Protein AF-A0ABD5DWM1-F1 (afdb_monomer_lite)

InterPro domains:
  IPR013563 Oligopeptide/dipeptide ABC transporter, C-terminal [PF08352] (6-38)
  IPR013563 Oligopeptide/dipeptide ABC transporter, C-terminal [TIGR01727] (5-58)
  IPR027417 P-loop containing nucleoside triphosphate hydrolase [G3DSA:3.40.50.300] (1-64)

Secondary structure (DSSP, 8-state):
-TTS------HHHHHHS--SHHHHHHHHTSPPTTTTTT-SS--PPPBTTBPPPTT-------SSS-S---SS-----EEEETTTTEEEEE-

Structure (mmCIF, N/CA/C/O backbone):
data_AF-A0ABD5DWM1-F1
#
_entry.id   AF-A0ABD5DWM1-F1
#
loop_
_atom_site.group_PDB
_atom_site.id
_atom_site.type_symbol
_atom_site.label_atom_id
_atom_site.label_alt_id
_atom_site.label_comp_id
_atom_site.label_asym_id
_atom_site.label_entity_id
_atom_site.label_seq_id
_atom_site.pdbx_PDB_ins_code
_atom_site.Cartn_x
_atom_site.Cartn_y
_atom_site.Cartn_z
_atom_site.occupancy
_atom_site.B_iso_or_equiv
_atom_site.auth_seq_id
_atom_site.auth_comp_id
_atom_site.auth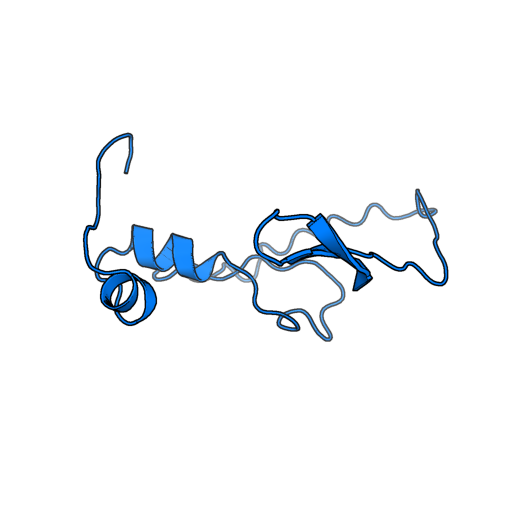_asym_id
_atom_site.auth_atom_id
_atom_site.pdbx_PDB_model_num
ATOM 1 N N . TYR A 1 1 ? -4.502 16.365 5.034 1.00 59.62 1 TYR A N 1
ATOM 2 C CA . TYR A 1 1 ? -3.948 16.941 3.802 1.00 59.62 1 TYR A CA 1
ATOM 3 C C . TYR A 1 1 ? -3.046 18.089 4.201 1.00 59.62 1 TYR A C 1
ATOM 5 O O . TYR A 1 1 ? -3.489 18.935 4.963 1.00 59.62 1 TYR A O 1
ATOM 13 N N . ARG A 1 2 ? -1.777 18.080 3.764 1.00 82.56 2 ARG A N 1
ATOM 14 C CA . ARG A 1 2 ? -0.764 19.082 4.166 1.00 82.56 2 ARG A CA 1
ATOM 15 C C . ARG A 1 2 ? -0.606 19.241 5.692 1.00 82.56 2 ARG A C 1
ATOM 17 O O . ARG A 1 2 ? -0.514 20.351 6.189 1.00 82.56 2 ARG A O 1
ATOM 24 N N . GLY A 1 3 ? -0.586 18.122 6.418 1.00 89.06 3 GLY A N 1
ATOM 25 C CA . GLY A 1 3 ? -0.438 18.103 7.881 1.00 89.06 3 GLY A CA 1
ATOM 26 C C . GLY A 1 3 ? -1.748 18.008 8.666 1.00 89.06 3 GLY A C 1
ATOM 27 O O . GLY A 1 3 ? -1.712 17.605 9.819 1.00 89.06 3 GLY A O 1
ATOM 28 N N . GLU A 1 4 ? -2.898 18.267 8.040 1.00 91.81 4 GLU A N 1
ATOM 29 C CA . GLU A 1 4 ? -4.199 18.212 8.725 1.00 91.81 4 GLU A CA 1
ATOM 30 C C . GLU A 1 4 ? -4.880 16.839 8.629 1.00 91.81 4 GLU A C 1
ATOM 32 O O . GLU A 1 4 ? -4.737 16.133 7.621 1.00 91.81 4 GLU A O 1
ATOM 37 N N . ALA A 1 5 ? -5.686 16.478 9.628 1.00 92.06 5 ALA A N 1
ATOM 38 C CA . ALA A 1 5 ? -6.619 15.356 9.516 1.00 92.06 5 ALA A CA 1
ATOM 39 C C . ALA A 1 5 ? -7.764 15.728 8.556 1.00 92.06 5 ALA A C 1
ATOM 41 O O . ALA A 1 5 ? -8.333 16.809 8.658 1.00 92.06 5 ALA A O 1
ATOM 42 N N . VAL A 1 6 ? -8.082 14.857 7.595 1.00 93.75 6 VAL A N 1
ATOM 43 C CA . VAL A 1 6 ? -9.104 15.132 6.556 1.00 93.75 6 VAL A CA 1
ATOM 44 C C . VAL A 1 6 ? -10.377 14.323 6.706 1.00 93.75 6 VAL A C 1
ATOM 46 O O . VAL A 1 6 ? -11.409 14.708 6.169 1.00 93.75 6 VAL A O 1
ATOM 49 N N . GLU A 1 7 ? -10.297 13.196 7.400 1.00 96.38 7 GLU A N 1
ATOM 50 C CA . GLU A 1 7 ? -11.418 12.303 7.630 1.00 96.38 7 GLU A CA 1
ATOM 51 C C . GLU A 1 7 ? -11.118 11.461 8.870 1.00 96.38 7 GLU A C 1
ATOM 53 O O . GLU A 1 7 ? -9.993 10.986 9.041 1.00 96.38 7 GLU A O 1
ATOM 58 N N . THR A 1 8 ? -12.123 11.297 9.728 1.00 96.44 8 THR A N 1
ATOM 59 C CA . THR A 1 8 ? -12.057 10.499 10.954 1.00 96.44 8 THR A CA 1
ATOM 60 C C . THR A 1 8 ? -13.361 9.727 11.081 1.00 96.44 8 THR A C 1
ATOM 62 O O . THR A 1 8 ? -14.433 10.295 10.894 1.00 96.44 8 THR A O 1
ATOM 65 N N . GLY A 1 9 ? -13.273 8.448 11.425 1.00 96.25 9 GLY A N 1
ATOM 66 C CA . GLY A 1 9 ? -14.419 7.566 11.605 1.00 96.25 9 GLY A CA 1
ATOM 67 C C . GLY A 1 9 ? -13.966 6.201 12.101 1.00 96.25 9 GLY A C 1
ATOM 68 O O . GLY A 1 9 ? -12.768 5.965 12.299 1.00 96.25 9 GLY A O 1
ATOM 69 N N . SER A 1 10 ? -14.913 5.293 12.300 1.00 98.19 10 SER A N 1
ATOM 70 C CA . SER A 1 10 ? -14.585 3.889 12.527 1.00 98.19 10 SER A CA 1
ATOM 71 C C . SER A 1 10 ? -13.874 3.295 11.308 1.00 98.19 10 SER A C 1
ATOM 73 O O . SER A 1 10 ? -14.020 3.762 10.178 1.00 98.19 10 SER A O 1
ATOM 75 N N . VAL A 1 11 ? -13.123 2.213 11.527 1.00 96.56 11 VAL A N 1
ATOM 76 C CA . VAL A 1 11 ? -12.474 1.470 10.435 1.00 96.56 11 VAL A CA 1
ATOM 77 C C . VAL A 1 11 ? -13.500 1.073 9.372 1.00 96.56 11 VAL A C 1
ATOM 79 O O . VAL A 1 11 ? -13.255 1.227 8.182 1.00 96.56 11 VAL A O 1
ATOM 82 N N . GLU A 1 12 ? -14.671 0.603 9.791 1.00 97.25 12 GLU A N 1
ATOM 83 C CA . GLU A 1 12 ? -15.700 0.149 8.862 1.00 97.25 12 GLU A CA 1
ATOM 84 C C . GLU A 1 12 ? -16.272 1.291 8.011 1.00 97.25 12 GLU A C 1
ATOM 86 O O . GLU A 1 12 ? -16.448 1.114 6.807 1.00 97.25 12 GLU A O 1
ATOM 91 N N . GLU A 1 13 ? -16.488 2.473 8.591 1.00 97.38 13 GLU A N 1
ATOM 92 C CA . GLU A 1 13 ? -16.950 3.652 7.848 1.00 97.38 13 GLU A CA 1
ATOM 93 C C . GLU A 1 13 ? -15.917 4.112 6.818 1.00 97.38 13 GLU A C 1
ATOM 95 O O . GLU A 1 13 ? -16.257 4.266 5.643 1.00 97.38 13 GLU A O 1
ATOM 100 N N . ILE A 1 14 ? -14.651 4.255 7.228 1.00 96.88 14 ILE A N 1
ATOM 101 C CA . ILE A 1 14 ? -13.575 4.731 6.348 1.00 96.88 14 ILE A CA 1
ATOM 102 C C . ILE A 1 14 ? -13.351 3.771 5.176 1.00 96.88 14 ILE A C 1
ATOM 104 O O . ILE A 1 14 ? -13.179 4.213 4.044 1.00 96.88 14 ILE A O 1
ATOM 108 N N . PHE A 1 15 ? -13.361 2.458 5.420 1.00 94.50 15 PHE A N 1
ATOM 109 C CA . PHE A 1 15 ? -13.080 1.472 4.373 1.00 94.50 15 PHE A CA 1
ATOM 110 C C . PHE A 1 15 ? -14.291 1.146 3.492 1.00 94.50 15 PHE A C 1
ATOM 112 O O . PHE A 1 15 ? -14.102 0.800 2.325 1.00 94.50 15 PHE A O 1
ATOM 119 N N . ARG A 1 16 ? -15.525 1.230 4.012 1.00 95.38 16 ARG A N 1
ATOM 120 C CA . ARG A 1 16 ? -16.732 0.923 3.224 1.00 95.38 16 ARG A CA 1
ATOM 121 C C . ARG A 1 16 ? -17.272 2.139 2.476 1.00 95.38 16 ARG A C 1
ATOM 123 O O . ARG A 1 16 ? -17.763 1.974 1.363 1.00 95.38 16 ARG A O 1
ATOM 130 N N . SER A 1 17 ? -17.235 3.326 3.079 1.00 95.69 17 SER A N 1
ATOM 131 C CA . SER A 1 17 ? -17.885 4.524 2.534 1.00 95.69 17 SER A CA 1
ATOM 132 C C . SER A 1 17 ? -17.089 5.811 2.815 1.00 95.69 17 SER A C 1
ATOM 134 O O . SER A 1 17 ? -17.620 6.731 3.446 1.00 95.69 17 SER A O 1
ATOM 136 N N . PRO A 1 18 ? -15.840 5.916 2.322 1.00 95.12 18 PRO A N 1
ATOM 137 C CA . PRO A 1 18 ? -15.014 7.116 2.484 1.00 95.12 18 PRO A CA 1
ATOM 138 C C . PRO A 1 18 ? -15.659 8.346 1.827 1.00 95.12 18 PRO A C 1
ATOM 140 O O . PRO A 1 18 ? -16.047 8.305 0.655 1.00 95.12 18 PRO A O 1
ATOM 143 N N . GLN A 1 19 ? -15.747 9.461 2.550 1.00 94.31 19 GLN A N 1
ATOM 144 C CA . GLN A 1 19 ? -16.381 10.695 2.066 1.00 94.31 19 GLN A CA 1
ATOM 145 C C . GLN A 1 19 ? -15.382 11.670 1.445 1.00 94.31 19 GLN A C 1
ATOM 147 O O . GLN A 1 19 ? -15.715 12.372 0.488 1.00 94.31 19 GLN A O 1
ATOM 152 N N . HIS A 1 20 ? -14.157 11.737 1.967 1.00 92.56 20 HIS A N 1
ATOM 153 C CA . HIS A 1 20 ? -13.197 12.726 1.502 1.00 92.56 20 HIS A CA 1
ATOM 154 C C . HIS A 1 20 ? -12.482 12.225 0.230 1.00 92.56 20 HIS A C 1
ATOM 156 O O . HIS A 1 20 ? -11.896 11.138 0.252 1.00 92.56 20 HIS A O 1
ATOM 162 N N . PRO A 1 21 ? -12.412 13.015 -0.865 1.00 89.88 21 PRO A N 1
ATOM 163 C CA . PRO A 1 21 ? -11.788 12.579 -2.122 1.00 89.88 21 PRO A CA 1
ATOM 164 C C . PRO A 1 21 ? -10.345 12.089 -1.956 1.00 89.88 21 PRO A C 1
ATOM 166 O O . PRO A 1 21 ? -9.941 11.089 -2.532 1.00 89.88 21 PRO A O 1
ATOM 169 N N . TYR A 1 22 ? -9.565 12.757 -1.102 1.00 88.81 22 TYR A N 1
ATOM 170 C CA . TYR A 1 22 ? -8.208 12.312 -0.774 1.00 88.81 22 TYR A CA 1
ATOM 171 C C . TYR A 1 22 ? -8.164 10.921 -0.114 1.00 88.81 22 TYR A C 1
ATOM 173 O O . TYR A 1 22 ? -7.319 10.110 -0.482 1.00 88.81 22 TYR A O 1
ATOM 181 N N . THR A 1 23 ? -9.072 10.618 0.822 1.00 92.19 23 THR A N 1
ATOM 182 C CA . THR A 1 23 ? -9.176 9.287 1.445 1.00 92.19 23 THR A CA 1
ATOM 183 C C . THR A 1 23 ? -9.550 8.237 0.406 1.00 92.19 23 THR A C 1
ATOM 185 O O . THR A 1 23 ? -8.926 7.179 0.353 1.00 92.19 23 THR A O 1
ATOM 188 N N . GLN A 1 24 ? -10.506 8.552 -0.475 1.00 90.56 24 GLN A N 1
ATOM 189 C CA . GLN A 1 24 ? -10.890 7.680 -1.589 1.00 90.56 24 GLN A CA 1
ATOM 190 C C . GLN A 1 24 ? -9.684 7.368 -2.491 1.00 90.56 24 GLN A C 1
ATOM 192 O O . GLN A 1 24 ? -9.450 6.208 -2.823 1.00 90.56 24 GL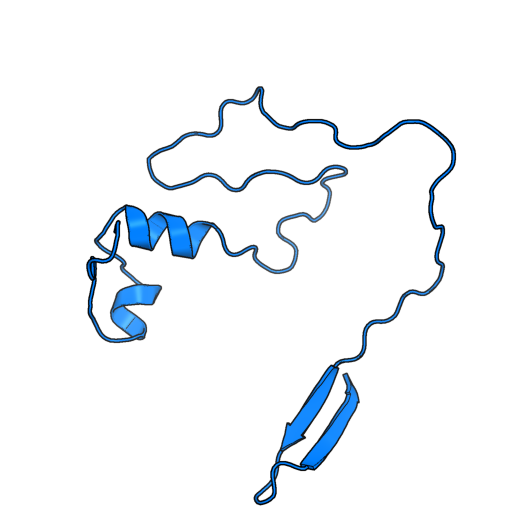N A O 1
ATOM 197 N N . SER A 1 25 ? -8.876 8.377 -2.830 1.00 86.38 25 SER A N 1
ATOM 198 C CA . SER A 1 25 ? -7.645 8.208 -3.613 1.00 86.38 25 SER A CA 1
ATOM 199 C C . SER A 1 25 ? -6.597 7.346 -2.917 1.00 86.38 25 SER A C 1
ATOM 201 O O . SER A 1 25 ? -5.982 6.503 -3.564 1.00 86.38 25 SER A O 1
ATOM 203 N N . LEU A 1 26 ? -6.403 7.511 -1.607 1.00 88.69 26 LEU A N 1
ATOM 204 C CA . LEU A 1 26 ? -5.472 6.674 -0.847 1.00 88.69 26 LEU A CA 1
ATOM 205 C C . LEU A 1 26 ? -5.908 5.206 -0.828 1.00 88.69 26 LEU A C 1
ATOM 207 O O . LEU A 1 26 ? -5.078 4.322 -1.027 1.00 88.69 26 LEU A O 1
ATOM 211 N N . LEU A 1 27 ? -7.200 4.945 -0.622 1.00 89.75 27 LEU A N 1
ATOM 212 C CA . LEU A 1 27 ? -7.736 3.584 -0.622 1.00 89.75 27 LEU A CA 1
ATOM 213 C C . LEU A 1 27 ? -7.671 2.944 -2.017 1.00 89.75 27 LEU A C 1
ATOM 215 O O . LEU A 1 27 ? -7.360 1.761 -2.127 1.00 89.75 27 LEU A O 1
ATOM 219 N N . ALA A 1 28 ? -7.905 3.719 -3.081 1.00 84.19 28 ALA A N 1
ATOM 220 C CA . ALA A 1 28 ? -7.805 3.254 -4.466 1.00 84.19 28 ALA A CA 1
ATOM 221 C C . ALA A 1 28 ? -6.366 2.947 -4.917 1.00 84.19 28 ALA A C 1
ATOM 223 O O . ALA A 1 28 ? -6.168 2.174 -5.850 1.00 84.19 28 ALA A O 1
ATOM 224 N N . ALA A 1 29 ? -5.357 3.529 -4.264 1.00 82.88 29 ALA A N 1
ATOM 225 C CA . ALA A 1 29 ? -3.953 3.299 -4.598 1.00 82.88 29 ALA A CA 1
ATOM 226 C C . ALA A 1 29 ? -3.428 1.922 -4.146 1.00 82.88 29 ALA A C 1
ATOM 228 O O . ALA A 1 29 ? -2.314 1.547 -4.517 1.00 82.88 29 ALA A O 1
ATOM 229 N N . VAL A 1 30 ? -4.192 1.178 -3.337 1.00 83.38 30 VAL A N 1
ATOM 230 C CA . VAL A 1 30 ? -3.796 -0.148 -2.853 1.00 83.38 30 VAL A CA 1
ATOM 231 C C . VAL A 1 30 ? -4.144 -1.211 -3.904 1.00 83.38 30 VAL A C 1
ATOM 233 O O . VAL A 1 30 ? -5.330 -1.462 -4.128 1.00 83.38 30 VAL A O 1
ATOM 236 N N . PRO A 1 31 ? -3.149 -1.880 -4.520 1.00 77.88 31 PRO A N 1
ATOM 237 C CA . PRO A 1 31 ? -3.404 -2.920 -5.510 1.00 77.88 31 PRO A CA 1
ATOM 238 C C . PRO A 1 31 ? -4.066 -4.139 -4.868 1.00 77.88 31 PRO A C 1
ATOM 240 O O . PRO A 1 31 ? -3.642 -4.604 -3.802 1.00 77.88 31 PRO A O 1
ATOM 243 N N . ARG A 1 32 ? -5.061 -4.721 -5.539 1.00 82.06 32 ARG A N 1
ATOM 244 C CA . ARG A 1 32 ? -5.616 -6.020 -5.135 1.00 82.06 32 ARG A CA 1
ATOM 245 C C . ARG A 1 32 ? -4.818 -7.152 -5.760 1.00 82.06 32 ARG A C 1
ATOM 247 O O . ARG A 1 32 ? -4.309 -7.067 -6.880 1.00 82.06 32 ARG A O 1
ATOM 254 N N . LEU A 1 33 ? -4.739 -8.262 -5.033 1.00 79.38 33 LEU A N 1
ATOM 255 C CA . LEU A 1 33 ? -4.029 -9.441 -5.504 1.00 79.38 33 LEU A CA 1
ATOM 256 C C . LEU A 1 33 ? -4.626 -9.926 -6.834 1.00 79.38 33 LEU A C 1
ATOM 258 O O . LEU A 1 33 ? -5.803 -10.271 -6.914 1.00 79.38 33 LEU A O 1
ATOM 262 N N . GLY A 1 34 ? -3.792 -9.970 -7.872 1.00 81.31 34 GLY A N 1
ATOM 263 C CA . GLY A 1 34 ? -4.188 -10.421 -9.205 1.00 81.31 34 GLY A CA 1
ATOM 264 C C . GLY A 1 34 ? -4.782 -9.350 -10.126 1.00 81.31 34 GLY A C 1
ATOM 265 O O . GLY A 1 34 ? -5.080 -9.692 -11.266 1.00 81.31 34 GLY A O 1
ATOM 266 N N . GLU A 1 35 ? -4.903 -8.081 -9.714 1.00 81.06 35 GLU A N 1
ATOM 267 C CA . GLU A 1 35 ? -5.390 -6.990 -10.590 1.00 81.06 35 GLU A CA 1
ATOM 268 C C . GLU A 1 35 ? -4.536 -6.772 -11.844 1.00 81.06 35 GLU A C 1
ATOM 270 O O . GLU A 1 35 ? -5.027 -6.286 -12.857 1.00 81.06 35 GLU A O 1
ATOM 275 N N . MET A 1 36 ? -3.266 -7.172 -11.796 1.00 80.06 36 MET A N 1
ATOM 276 C CA . MET A 1 36 ? -2.322 -7.049 -12.909 1.00 80.06 36 MET A CA 1
ATOM 277 C C . MET A 1 36 ? -2.199 -8.334 -13.740 1.00 80.06 36 MET A C 1
ATOM 279 O O . MET A 1 36 ? -1.299 -8.457 -14.568 1.00 80.06 36 MET A O 1
ATOM 283 N N . ARG A 1 37 ? -3.064 -9.332 -13.519 1.00 82.94 37 ARG A N 1
ATOM 284 C CA . ARG A 1 37 ? -3.003 -10.591 -14.270 1.00 82.94 37 ARG A CA 1
ATOM 285 C C . ARG A 1 37 ? -3.262 -10.317 -15.757 1.00 82.94 37 ARG A C 1
ATOM 287 O O . ARG A 1 37 ? -4.316 -9.801 -16.112 1.00 82.94 37 ARG A O 1
ATOM 294 N N . GLY A 1 38 ? -2.315 -10.704 -16.611 1.00 83.50 38 GLY A N 1
ATOM 295 C CA . GLY A 1 38 ? -2.391 -10.491 -18.061 1.00 83.50 38 GLY A CA 1
ATOM 296 C C . GLY A 1 38 ? -1.946 -9.102 -18.531 1.00 83.50 38 GLY A C 1
ATOM 297 O O . GLY A 1 38 ? -2.162 -8.781 -19.693 1.00 83.50 38 GLY A O 1
ATOM 298 N N . GLN A 1 39 ? -1.358 -8.283 -17.652 1.00 78.06 39 GLN A N 1
ATOM 299 C CA . GLN A 1 39 ? -0.670 -7.048 -18.028 1.00 78.06 39 GLN A CA 1
ATOM 300 C C . GLN A 1 39 ? 0.839 -7.303 -18.054 1.00 78.06 39 GLN A C 1
ATOM 302 O O . GLN A 1 39 ? 1.394 -7.772 -17.060 1.00 78.06 39 GLN A O 1
ATOM 307 N N . ASP A 1 40 ? 1.491 -6.968 -19.167 1.00 77.38 40 ASP A N 1
ATOM 308 C CA . ASP A 1 40 ? 2.942 -7.147 -19.322 1.00 77.38 40 ASP A CA 1
ATOM 309 C C . ASP A 1 40 ? 3.743 -6.027 -18.641 1.00 77.38 40 ASP A C 1
ATOM 311 O O . ASP A 1 40 ? 4.881 -6.229 -18.222 1.00 77.38 40 ASP A O 1
ATOM 315 N N . LEU A 1 41 ? 3.135 -4.845 -18.498 1.00 77.06 41 LEU A N 1
ATOM 316 C CA . LEU A 1 41 ? 3.756 -3.656 -17.921 1.00 77.06 41 LEU A CA 1
ATOM 317 C C . LEU A 1 41 ? 3.005 -3.179 -16.670 1.00 77.06 41 LEU A C 1
ATOM 319 O O . LEU A 1 41 ? 1.782 -3.340 -16.570 1.00 77.06 41 LEU A O 1
ATOM 323 N N . PRO A 1 42 ? 3.707 -2.552 -15.707 1.00 73.94 42 PRO A N 1
ATOM 324 C CA . PRO A 1 42 ? 3.055 -1.925 -14.573 1.00 73.94 42 PRO A CA 1
ATOM 325 C C . PRO A 1 42 ? 2.142 -0.783 -15.026 1.00 73.94 42 PRO A C 1
ATOM 327 O O . PRO A 1 42 ? 2.524 0.064 -15.831 1.00 73.94 42 PRO A O 1
ATOM 330 N N . ARG A 1 43 ? 0.930 -0.733 -14.468 1.00 74.69 43 ARG A N 1
ATOM 331 C CA . ARG A 1 43 ? -0.055 0.315 -14.751 1.00 74.69 43 ARG A CA 1
ATOM 332 C C . ARG A 1 43 ? -0.302 1.153 -13.502 1.00 74.69 43 ARG A C 1
ATOM 334 O O . ARG A 1 43 ? -0.381 0.626 -12.396 1.00 74.69 43 ARG A O 1
ATOM 341 N N . ARG A 1 44 ? -0.466 2.464 -13.685 1.00 73.31 44 ARG A N 1
ATOM 342 C CA . ARG A 1 44 ? -0.958 3.361 -12.631 1.00 73.31 44 ARG A CA 1
ATOM 343 C C . ARG A 1 44 ? -2.436 3.081 -12.354 1.00 73.31 44 ARG A C 1
ATOM 345 O O . ARG A 1 44 ? -3.219 2.929 -13.291 1.00 73.31 44 ARG A O 1
ATOM 352 N N . PHE A 1 45 ? -2.821 3.042 -11.084 1.00 73.44 45 PHE A N 1
ATOM 353 C CA . PHE A 1 45 ? -4.221 2.880 -10.698 1.00 73.44 45 PHE A CA 1
ATOM 354 C C . PHE A 1 45 ? -4.975 4.205 -10.863 1.00 73.44 45 PHE A C 1
ATOM 356 O O . PHE A 1 45 ? -4.426 5.257 -10.521 1.00 73.44 45 PHE A O 1
ATOM 363 N N . PRO A 1 46 ? -6.205 4.186 -11.407 1.00 71.88 46 PRO A N 1
ATOM 364 C CA . PRO A 1 46 ? -7.003 5.396 -11.533 1.00 71.88 46 PRO A CA 1
ATOM 365 C C . PRO A 1 46 ? -7.365 5.914 -10.143 1.00 71.88 46 PRO A C 1
ATOM 367 O O . PRO A 1 46 ? -7.854 5.162 -9.299 1.00 71.88 46 PRO A O 1
ATOM 370 N N . LEU A 1 47 ? -7.146 7.207 -9.914 1.00 72.56 47 LEU A N 1
ATOM 371 C CA . LEU A 1 47 ? -7.600 7.862 -8.695 1.00 72.56 47 LEU A CA 1
ATOM 372 C C . LEU A 1 47 ? -9.031 8.388 -8.909 1.00 72.56 47 LEU A C 1
ATOM 374 O O . LEU A 1 47 ? -9.360 8.863 -10.000 1.00 72.56 47 LEU A O 1
ATOM 378 N N . PRO A 1 48 ? -9.906 8.335 -7.893 1.00 70.06 48 PRO A N 1
ATOM 379 C CA . PRO A 1 48 ? -11.234 8.935 -7.946 1.00 70.06 48 PRO A CA 1
ATOM 380 C C . PRO A 1 48 ? -11.179 10.397 -8.413 1.00 70.06 48 PRO A C 1
ATOM 382 O O . PRO A 1 48 ? -10.422 11.208 -7.883 1.00 70.06 48 PRO A O 1
ATOM 385 N N . GLY A 1 49 ? -11.968 10.732 -9.437 1.00 71.56 49 GLY A N 1
ATOM 386 C CA . GLY A 1 49 ? -12.016 12.082 -10.013 1.00 71.56 49 GLY A CA 1
ATOM 387 C C . GLY A 1 49 ? -10.812 12.477 -10.880 1.00 71.56 49 GLY A C 1
ATOM 388 O O . GLY A 1 49 ? -10.805 13.581 -11.418 1.00 71.56 49 GLY A O 1
ATOM 389 N N . GLN A 1 50 ? -9.823 11.596 -11.058 1.00 70.44 50 GLN A N 1
ATOM 390 C CA . GLN A 1 50 ? -8.701 11.783 -11.980 1.00 70.44 50 GLN A CA 1
ATOM 391 C C . GLN A 1 50 ? -8.667 10.621 -12.978 1.00 70.44 50 GLN A C 1
ATOM 393 O O . GLN A 1 50 ? -8.065 9.580 -12.694 1.00 70.44 50 GLN A O 1
ATOM 398 N N . PRO A 1 51 ? -9.328 10.756 -14.143 1.00 63.62 51 PRO A N 1
ATOM 399 C CA . PRO A 1 51 ? -9.198 9.753 -15.186 1.00 63.62 51 PRO A CA 1
ATOM 400 C C . PRO A 1 51 ? -7.723 9.632 -15.580 1.00 63.62 51 PRO A C 1
ATOM 402 O O . PRO A 1 51 ? -7.029 10.635 -15.750 1.00 63.62 51 PRO A O 1
ATOM 405 N N . LEU A 1 52 ? -7.245 8.392 -15.705 1.00 64.31 52 LEU A N 1
ATOM 406 C CA . LEU A 1 52 ? -5.930 8.132 -16.277 1.00 64.31 52 LEU A CA 1
ATOM 407 C C . LEU A 1 52 ? -5.935 8.697 -17.697 1.00 64.31 52 LEU A C 1
ATOM 409 O O . LEU A 1 52 ? -6.744 8.266 -18.518 1.00 64.31 52 LEU A O 1
ATOM 413 N N . ALA A 1 53 ? -5.041 9.639 -17.991 1.00 61.69 53 ALA A N 1
ATOM 414 C CA . ALA A 1 53 ? -4.729 9.935 -19.377 1.00 61.69 53 ALA A CA 1
ATOM 415 C C . ALA A 1 53 ? -4.160 8.646 -19.991 1.00 61.69 53 ALA A C 1
ATOM 417 O O . ALA A 1 53 ? -3.189 8.091 -19.475 1.00 61.69 53 ALA A O 1
ATOM 418 N N . GLU A 1 54 ? -4.783 8.147 -21.062 1.00 56.16 54 GLU A N 1
ATOM 419 C CA . GLU A 1 54 ? -4.399 6.902 -21.753 1.00 56.16 54 GLU A CA 1
ATOM 420 C C . GLU A 1 54 ? -2.915 6.878 -22.173 1.00 56.16 54 GLU A C 1
ATOM 422 O O . GLU A 1 54 ? -2.341 5.816 -22.384 1.00 56.16 54 GLU A O 1
ATOM 427 N N . SER A 1 55 ? -2.275 8.046 -22.222 1.00 54.09 55 SER A N 1
ATOM 428 C CA . SER A 1 55 ? -0.907 8.279 -22.680 1.00 54.09 55 SER A CA 1
ATOM 429 C C . SER A 1 55 ? 0.200 8.064 -21.629 1.00 54.09 55 SER A C 1
ATOM 431 O O . SER A 1 55 ? 1.369 8.237 -21.964 1.00 54.09 55 SER A O 1
ATOM 433 N N . GLU A 1 56 ? -0.112 7.727 -20.369 1.00 59.16 56 GLU A N 1
ATOM 434 C CA . GLU A 1 56 ? 0.874 7.681 -19.265 1.00 59.16 56 GLU A CA 1
ATOM 435 C C . GLU A 1 56 ? 1.187 6.274 -18.711 1.00 59.16 56 GLU A C 1
ATOM 437 O O . GLU A 1 56 ? 1.428 6.109 -17.511 1.00 59.16 56 GLU A O 1
ATOM 442 N N . THR A 1 57 ? 1.211 5.232 -19.539 1.00 62.72 57 THR A N 1
ATOM 443 C CA . THR A 1 57 ? 1.944 4.002 -19.183 1.00 62.72 57 THR A CA 1
ATOM 444 C C . THR A 1 57 ? 3.372 4.135 -19.706 1.00 62.72 57 THR A C 1
ATOM 446 O O . THR A 1 57 ? 3.617 3.752 -20.852 1.00 62.72 57 THR A O 1
ATOM 449 N N . PRO A 1 58 ? 4.319 4.726 -18.946 1.00 65.81 58 PRO A N 1
ATOM 450 C CA . PRO A 1 58 ? 5.699 4.743 -19.387 1.00 65.81 58 PRO A CA 1
ATOM 451 C C . PRO A 1 58 ? 6.170 3.297 -19.468 1.00 65.81 58 PRO A C 1
ATOM 453 O O . PRO A 1 58 ? 6.107 2.561 -18.482 1.00 65.81 58 PRO A O 1
ATOM 456 N N . ASP A 1 59 ? 6.640 2.902 -20.644 1.00 73.81 59 ASP A N 1
ATOM 457 C CA . ASP A 1 59 ? 7.459 1.712 -20.749 1.00 73.81 59 ASP A CA 1
ATOM 458 C C . ASP A 1 59 ? 8.764 1.995 -19.998 1.00 73.81 59 ASP A C 1
ATOM 460 O O . ASP A 1 59 ? 9.642 2.721 -20.467 1.00 73.81 59 ASP A O 1
ATOM 464 N N . THR A 1 60 ? 8.842 1.511 -18.760 1.00 75.56 60 THR A N 1
ATOM 465 C CA . THR A 1 60 ? 10.043 1.629 -17.930 1.00 75.56 60 THR A CA 1
ATOM 466 C C . THR A 1 60 ? 11.051 0.524 -18.232 1.00 75.56 60 THR A C 1
ATOM 468 O O . THR A 1 60 ? 12.071 0.433 -17.545 1.00 75.56 60 THR A O 1
ATOM 471 N N 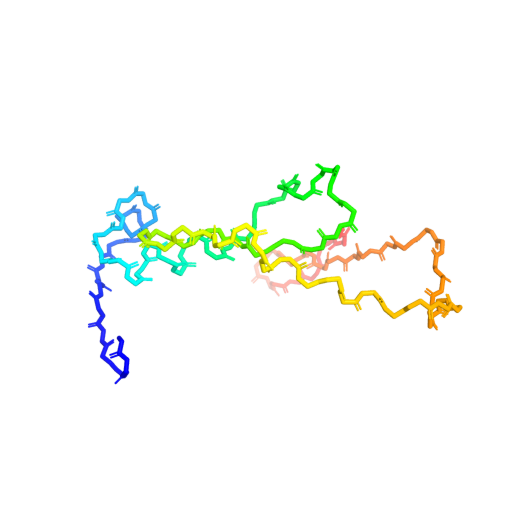. VAL A 1 61 ? 10.768 -0.356 -19.197 1.00 78.50 61 VAL A N 1
ATOM 472 C CA . VAL A 1 61 ? 11.663 -1.446 -19.565 1.00 78.50 61 VAL A CA 1
ATOM 473 C C . VAL A 1 61 ? 12.796 -0.872 -20.401 1.00 78.50 61 VAL A C 1
ATOM 475 O O . VAL A 1 61 ? 12.622 -0.397 -21.520 1.00 78.50 61 VAL A O 1
ATOM 478 N N . VAL A 1 62 ? 14.003 -0.931 -19.849 1.00 81.81 62 VAL A N 1
ATOM 479 C CA . VAL A 1 62 ? 15.214 -0.680 -20.625 1.00 81.81 62 VAL A CA 1
ATOM 480 C C . VAL A 1 62 ? 15.477 -1.921 -21.474 1.00 81.81 62 VAL A C 1
ATOM 482 O O . VAL A 1 62 ? 15.688 -3.007 -20.936 1.00 81.81 62 VAL A O 1
ATOM 485 N N . ALA A 1 63 ? 15.446 -1.767 -22.798 1.00 82.56 63 ALA A N 1
ATOM 486 C CA . ALA A 1 63 ? 15.755 -2.853 -23.721 1.00 82.56 63 ALA A CA 1
ATOM 487 C C . ALA A 1 63 ? 17.211 -3.323 -23.550 1.00 82.56 63 ALA A C 1
ATOM 489 O O . ALA A 1 63 ? 18.126 -2.504 -23.452 1.00 82.56 63 ALA A O 1
ATOM 490 N N . GLY A 1 64 ? 17.433 -4.640 -23.545 1.00 86.19 64 GLY A N 1
ATOM 491 C CA . GLY A 1 64 ? 18.760 -5.235 -23.392 1.00 86.19 64 GLY A CA 1
ATOM 492 C C . GLY A 1 64 ? 18.732 -6.546 -22.615 1.00 86.19 64 GLY A C 1
ATOM 493 O O . GLY A 1 64 ? 17.682 -7.169 -22.452 1.00 86.19 64 GLY A O 1
ATOM 494 N N . GLU A 1 65 ? 19.902 -6.972 -22.143 1.00 89.62 65 GLU A N 1
ATOM 495 C CA . GLU A 1 65 ? 20.005 -8.143 -21.275 1.00 89.62 65 GLU A CA 1
ATOM 496 C C . GLU A 1 65 ? 19.397 -7.845 -19.895 1.00 89.62 65 GLU A C 1
ATOM 498 O O . GLU A 1 65 ? 19.615 -6.763 -19.339 1.00 89.62 65 GLU A O 1
ATOM 503 N N . PRO A 1 66 ? 18.626 -8.783 -19.317 1.00 86.75 66 PRO A N 1
ATOM 504 C CA . PRO A 1 66 ? 18.056 -8.593 -17.995 1.00 86.75 66 PRO A CA 1
ATOM 505 C C . PRO A 1 66 ? 19.170 -8.446 -16.954 1.00 86.75 66 PRO A C 1
ATOM 507 O O . PRO A 1 66 ? 20.087 -9.261 -16.896 1.00 86.75 66 PRO A O 1
ATOM 510 N N . ILE A 1 67 ? 19.037 -7.452 -16.069 1.00 90.44 67 ILE A N 1
ATOM 511 C CA . ILE A 1 67 ? 19.966 -7.251 -14.941 1.00 90.44 67 ILE A CA 1
ATOM 512 C C . ILE A 1 67 ? 19.983 -8.491 -14.024 1.00 90.44 67 ILE A C 1
ATOM 514 O O . ILE A 1 67 ? 20.999 -8.801 -13.406 1.00 90.44 67 ILE A O 1
ATOM 518 N N . LEU A 1 68 ? 18.860 -9.217 -13.942 1.00 90.19 68 LEU A N 1
ATOM 519 C CA . LEU A 1 68 ? 18.728 -10.453 -13.178 1.00 90.19 68 LEU A CA 1
ATOM 520 C C . LEU A 1 68 ? 17.684 -11.376 -13.821 1.00 90.19 68 LEU A C 1
ATOM 522 O O . LEU A 1 68 ? 16.560 -10.955 -14.089 1.00 90.19 68 LEU A O 1
ATOM 526 N N . GLN A 1 69 ? 18.029 -12.652 -14.002 1.00 89.38 69 GLN A N 1
ATOM 527 C CA . GLN A 1 69 ? 17.090 -13.699 -14.403 1.00 89.38 69 GLN A CA 1
ATOM 528 C C . GLN A 1 69 ? 17.019 -14.761 -13.302 1.00 89.38 69 GLN A C 1
ATOM 530 O O . GLN A 1 69 ? 18.030 -15.364 -12.949 1.00 89.38 69 GLN A O 1
ATOM 535 N N . VAL A 1 70 ? 15.824 -14.986 -12.750 1.00 91.69 70 VAL A N 1
ATOM 536 C CA . VAL A 1 70 ? 15.596 -15.952 -11.664 1.00 91.69 70 VAL A CA 1
ATOM 537 C C . VAL A 1 70 ? 14.606 -17.011 -12.123 1.00 91.69 70 VAL A C 1
ATOM 539 O O . VAL A 1 70 ? 13.629 -16.706 -12.805 1.00 91.69 70 VAL A O 1
ATOM 542 N N . ARG A 1 71 ? 14.853 -18.259 -11.729 1.00 91.12 71 ARG A N 1
ATOM 543 C CA . ARG A 1 71 ? 13.903 -19.368 -11.850 1.00 91.12 71 ARG A CA 1
ATOM 544 C C . ARG A 1 71 ? 13.457 -19.773 -10.452 1.00 91.12 71 ARG A C 1
ATOM 546 O O . ARG A 1 71 ? 14.247 -19.680 -9.518 1.00 91.12 71 ARG A O 1
ATOM 553 N N . ASP A 1 72 ? 12.196 -20.174 -10.326 1.00 91.19 72 ASP A N 1
ATOM 554 C CA . ASP A 1 72 ? 11.624 -20.692 -9.077 1.00 91.19 72 ASP A CA 1
ATOM 555 C C . ASP A 1 72 ? 11.750 -19.724 -7.883 1.00 91.19 72 ASP A C 1
ATOM 557 O O . ASP A 1 72 ? 12.047 -20.123 -6.757 1.00 91.19 72 ASP A O 1
ATOM 561 N N . LEU A 1 73 ? 11.530 -18.424 -8.124 1.00 90.56 73 LEU A N 1
ATOM 562 C CA . LEU A 1 73 ? 11.537 -17.419 -7.061 1.00 90.56 73 LEU A CA 1
ATOM 563 C C . LEU A 1 73 ? 10.385 -17.682 -6.080 1.00 90.56 73 LEU A C 1
ATOM 565 O O . LEU A 1 73 ? 9.213 -17.571 -6.437 1.00 90.56 73 LEU A O 1
ATOM 569 N N . VAL A 1 74 ? 10.729 -17.975 -4.826 1.00 85.19 74 VAL A N 1
ATOM 570 C CA . VAL A 1 74 ? 9.774 -18.163 -3.728 1.00 85.19 74 VAL A CA 1
ATOM 571 C C . VAL A 1 74 ? 10.026 -17.102 -2.661 1.00 85.19 74 VAL A C 1
ATOM 573 O O . VAL A 1 74 ? 11.123 -17.023 -2.110 1.00 85.19 74 VAL A O 1
ATOM 576 N N . ALA A 1 75 ? 9.003 -16.313 -2.337 1.00 84.75 75 ALA A N 1
ATOM 577 C CA . ALA A 1 75 ? 8.991 -15.464 -1.149 1.00 84.75 75 ALA A CA 1
ATOM 578 C C . ALA A 1 75 ? 8.280 -16.213 -0.014 1.00 84.75 75 ALA A C 1
ATOM 580 O O . ALA A 1 75 ? 7.183 -16.722 -0.228 1.00 84.75 75 ALA A O 1
ATOM 581 N N . ARG A 1 76 ? 8.906 -16.285 1.168 1.00 86.00 76 ARG A N 1
ATOM 582 C CA . ARG A 1 76 ? 8.315 -16.873 2.380 1.00 86.00 76 ARG A CA 1
ATOM 583 C C . ARG A 1 76 ? 8.167 -15.813 3.459 1.00 86.00 76 ARG A C 1
ATOM 585 O O . ARG A 1 76 ? 9.088 -15.030 3.691 1.00 86.00 76 ARG A O 1
ATOM 592 N N . PHE A 1 77 ? 7.038 -15.822 4.146 1.00 84.50 77 PHE A N 1
ATOM 593 C CA . PHE A 1 77 ? 6.705 -14.897 5.216 1.00 84.50 77 PHE A CA 1
ATOM 594 C C . PHE A 1 77 ? 6.549 -15.658 6.539 1.00 84.50 77 PHE A C 1
ATOM 596 O O . PHE A 1 77 ? 5.796 -16.635 6.608 1.00 84.50 77 PHE A O 1
ATOM 603 N N . PRO A 1 78 ? 7.228 -15.226 7.618 1.00 84.88 78 PRO A N 1
ATOM 604 C CA . PRO A 1 78 ? 7.069 -15.851 8.921 1.00 84.88 78 PR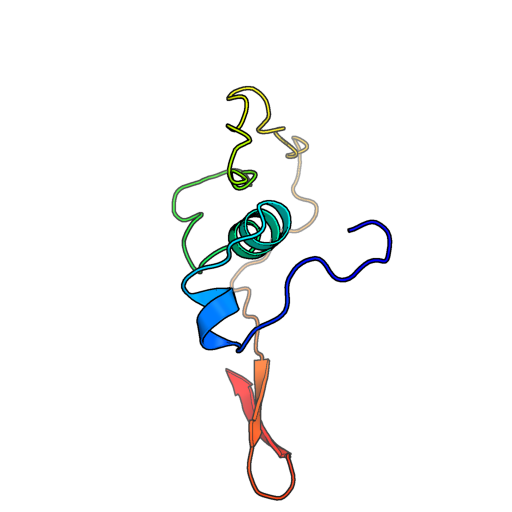O A CA 1
ATOM 605 C C . PRO A 1 78 ? 5.696 -15.507 9.507 1.00 84.88 78 PRO A C 1
ATOM 607 O O . PRO A 1 78 ? 5.379 -14.345 9.767 1.00 84.88 78 PRO A O 1
ATOM 610 N N . VAL A 1 79 ? 4.902 -16.533 9.787 1.00 83.75 79 VAL A N 1
ATOM 611 C CA . VAL A 1 79 ? 3.661 -16.436 10.553 1.00 83.75 79 VAL A CA 1
ATOM 612 C C . VAL A 1 79 ? 4.012 -16.522 12.032 1.00 83.75 79 VAL A C 1
ATOM 614 O O . VAL A 1 79 ? 4.569 -17.518 12.506 1.00 83.75 79 VAL A O 1
ATOM 617 N N . ARG A 1 80 ? 3.699 -15.458 12.773 1.00 84.56 80 ARG A N 1
ATOM 618 C CA . ARG A 1 80 ? 3.869 -15.404 14.228 1.00 84.56 80 ARG A CA 1
ATOM 619 C C . ARG A 1 80 ? 2.536 -15.645 14.929 1.00 84.56 80 ARG A C 1
ATOM 621 O O . ARG A 1 80 ? 1.499 -15.191 14.454 1.00 84.56 80 ARG A O 1
ATOM 628 N N . GLY A 1 81 ? 2.560 -16.358 16.053 1.00 80.00 81 GLY A N 1
ATOM 629 C CA . GLY A 1 81 ? 1.359 -16.678 16.821 1.00 80.00 81 GLY A CA 1
ATOM 630 C C . GLY A 1 81 ? 1.638 -17.190 18.236 1.00 80.00 81 GLY A C 1
ATOM 631 O O . GLY A 1 81 ? 2.786 -17.315 18.671 1.00 80.00 81 GLY A O 1
ATOM 632 N N . GLY A 1 82 ? 0.559 -17.493 18.962 1.00 82.69 82 GLY A N 1
ATOM 633 C CA . GLY A 1 82 ? 0.584 -17.952 20.355 1.00 82.69 82 GLY A CA 1
ATOM 634 C C . GLY A 1 82 ? 0.773 -16.829 21.385 1.00 82.69 82 GLY A C 1
ATOM 635 O O . GLY A 1 82 ? 1.048 -15.684 21.035 1.00 82.69 82 GLY A O 1
ATOM 636 N N . LEU A 1 83 ? 0.661 -17.174 22.676 1.00 81.69 83 LEU A N 1
ATOM 637 C CA . LEU A 1 83 ? 0.760 -16.225 23.803 1.00 81.69 83 LEU A CA 1
ATOM 638 C C . LEU A 1 83 ? 2.106 -15.476 23.882 1.00 81.69 83 LEU A C 1
ATOM 640 O O . LEU A 1 83 ? 2.194 -14.447 24.540 1.00 81.69 83 LEU A O 1
ATOM 644 N N . LEU A 1 84 ? 3.154 -15.997 23.2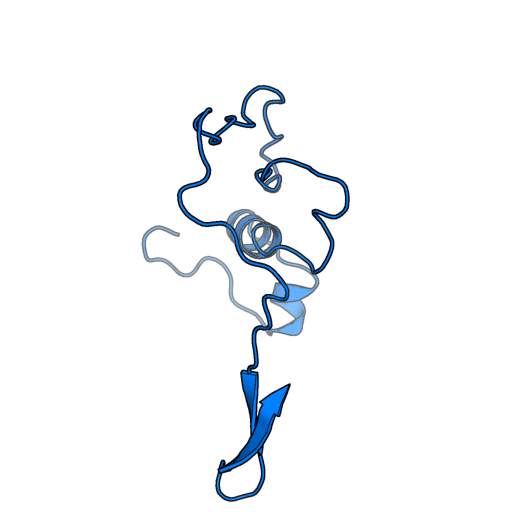32 1.00 84.19 84 LEU A N 1
ATOM 645 C CA . LEU A 1 84 ? 4.521 -15.464 23.273 1.00 84.19 84 LEU A CA 1
ATOM 646 C C . LEU A 1 84 ? 5.000 -14.904 21.918 1.00 84.19 84 LEU A C 1
ATOM 648 O O . LEU A 1 84 ? 6.201 -14.708 21.746 1.00 84.19 84 LEU A O 1
ATOM 652 N N . ASN A 1 85 ? 4.094 -14.684 20.952 1.00 78.88 85 ASN A N 1
ATOM 653 C CA . ASN A 1 85 ? 4.387 -14.126 19.618 1.00 78.88 85 ASN A CA 1
ATOM 654 C C . ASN A 1 85 ? 5.599 -14.777 18.912 1.00 78.88 85 ASN A C 1
ATOM 656 O O . ASN A 1 85 ? 6.474 -14.101 18.363 1.00 78.88 85 ASN A O 1
ATOM 660 N N . ARG A 1 86 ? 5.683 -16.111 18.957 1.00 85.69 86 ARG A N 1
ATOM 661 C CA . ARG A 1 86 ? 6.783 -16.868 18.339 1.00 85.69 86 ARG A CA 1
ATOM 662 C C . ARG A 1 86 ? 6.439 -17.222 16.897 1.00 85.69 86 ARG A C 1
ATOM 664 O O . ARG A 1 86 ? 5.267 -17.332 16.546 1.00 85.69 86 ARG A O 1
ATOM 671 N N . VAL A 1 87 ? 7.463 -17.403 16.065 1.00 81.75 87 VAL A N 1
ATOM 672 C CA . VAL A 1 87 ? 7.286 -17.912 14.697 1.00 81.75 87 VAL A CA 1
ATOM 673 C C . VAL A 1 87 ? 6.799 -19.356 14.793 1.00 81.75 87 VAL A C 1
ATOM 675 O O . VAL A 1 87 ? 7.470 -20.192 15.394 1.00 81.75 87 VAL A O 1
ATOM 678 N N . THR A 1 88 ? 5.619 -19.636 14.247 1.00 82.44 88 THR A N 1
ATOM 679 C CA . THR A 1 88 ? 4.998 -20.969 14.281 1.00 82.44 88 THR A CA 1
ATOM 680 C C . THR A 1 88 ? 5.025 -21.656 12.921 1.00 82.44 88 THR A C 1
ATOM 682 O O . THR A 1 88 ? 4.985 -22.884 12.866 1.00 82.44 88 THR A O 1
ATOM 685 N N . ARG A 1 89 ? 5.100 -20.890 11.823 1.00 82.94 89 ARG A N 1
ATOM 686 C CA . ARG A 1 89 ? 5.157 -21.407 10.449 1.00 82.94 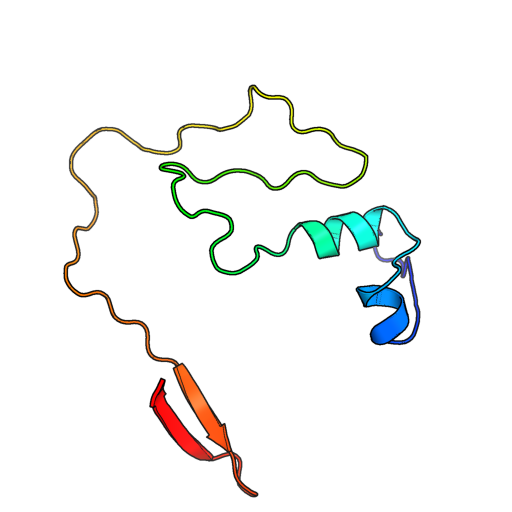89 ARG A CA 1
ATOM 687 C C . ARG A 1 89 ? 5.741 -20.364 9.490 1.00 82.94 89 ARG A C 1
ATOM 689 O O . ARG A 1 89 ? 5.686 -19.176 9.781 1.00 82.94 89 ARG A O 1
ATOM 696 N N . GLU A 1 90 ? 6.239 -20.800 8.338 1.00 80.94 90 GLU A N 1
ATOM 697 C CA . GLU A 1 90 ? 6.509 -19.945 7.174 1.00 80.94 90 GLU A CA 1
ATOM 698 C C . GLU A 1 90 ? 5.528 -20.293 6.043 1.00 80.94 90 GLU A C 1
ATOM 700 O O . GLU A 1 90 ? 5.228 -21.476 5.834 1.00 80.94 90 GLU A O 1
ATOM 705 N N . VAL A 1 91 ? 5.001 -19.277 5.354 1.00 71.50 91 VAL A N 1
ATOM 706 C CA . VAL A 1 91 ? 4.105 -19.419 4.188 1.00 71.50 91 VAL A CA 1
ATOM 707 C C . VAL A 1 91 ? 4.622 -18.662 2.984 1.00 71.50 91 VAL A C 1
ATOM 709 O O . VAL A 1 91 ? 5.189 -17.569 3.188 1.00 71.50 91 VAL A O 1
#

pLDDT: mean 82.68, std 10.25, range [54.09, 98.19]

Foldseek 3Di:
DVPDDDDDDDPCCLQPPNDGQVSQQVNQQDDDPCPCPPPPADDGGARVPRDPPPPPRPPPDDDDDDPDDDDPDDDWDFDFDDPVRHRPDID

Sequence (91 aa):
YRGEAVETGSVEEIFRSPQHPYTQSLLAAVPRLGEMRGQDLPRRFPLPGQPLAESETPDTVVAGEPILQVRDLVARFPVRGGLLNRVTREV

Radius of gyration: 19.57 Å; chains: 1; bounding box: 38×40×48 Å

Organism: Acinetobacter baumannii (NCBI:txid470)